Protein AF-A0AAV6HWD7-F1 (afdb_monomer_lite)

Structure (mmCIF, N/CA/C/O backbone):
data_AF-A0AAV6HWD7-F1
#
_entry.id   AF-A0AAV6HWD7-F1
#
loop_
_atom_site.group_PDB
_atom_site.id
_atom_site.type_symbol
_atom_site.label_atom_id
_atom_site.label_alt_id
_atom_site.label_comp_id
_atom_site.label_asym_id
_atom_site.label_entity_id
_atom_site.label_seq_id
_atom_site.pdbx_PDB_ins_code
_atom_site.Cartn_x
_atom_site.Cartn_y
_atom_site.Cartn_z
_atom_site.occupancy
_atom_site.B_iso_or_equiv
_atom_site.auth_seq_id
_atom_site.auth_comp_id
_atom_site.auth_asym_id
_atom_site.auth_atom_id
_atom_site.pdbx_PDB_model_num
ATOM 1 N N . MET A 1 1 ? 9.303 -5.066 11.537 1.00 75.06 1 MET A N 1
ATOM 2 C CA . MET A 1 1 ? 7.908 -4.713 11.877 1.00 75.06 1 MET A CA 1
ATOM 3 C C . MET A 1 1 ? 7.907 -3.256 12.299 1.00 75.06 1 MET A C 1
ATOM 5 O O . MET A 1 1 ? 8.746 -2.898 13.115 1.00 75.06 1 MET A O 1
ATOM 9 N N . HIS A 1 2 ? 7.050 -2.422 11.713 1.00 86.19 2 HIS A N 1
ATOM 10 C CA . HIS A 1 2 ? 6.925 -1.009 12.082 1.00 86.19 2 HIS A CA 1
ATOM 11 C C . HIS A 1 2 ? 5.547 -0.790 12.700 1.00 86.19 2 HIS A C 1
ATOM 13 O O . HIS A 1 2 ? 4.550 -1.207 12.116 1.00 86.19 2 HIS A O 1
ATOM 19 N N . MET A 1 3 ? 5.499 -0.164 13.875 1.00 91.44 3 MET A N 1
ATOM 20 C CA . MET A 1 3 ? 4.248 0.283 14.484 1.00 91.44 3 MET A CA 1
ATOM 21 C C . MET A 1 3 ? 3.979 1.714 14.029 1.00 91.44 3 MET A C 1
ATOM 23 O O . MET A 1 3 ? 4.855 2.568 14.156 1.00 91.44 3 MET A O 1
ATOM 27 N N . LEU A 1 4 ? 2.789 1.954 13.486 1.00 91.44 4 LEU A N 1
ATOM 28 C CA . LEU A 1 4 ? 2.344 3.271 13.046 1.00 91.44 4 LEU A CA 1
ATOM 29 C C . LEU A 1 4 ? 1.125 3.674 13.866 1.00 91.44 4 LEU A C 1
ATOM 31 O O . LEU A 1 4 ? 0.133 2.948 13.910 1.00 91.44 4 LEU A O 1
ATOM 35 N N . ASN A 1 5 ? 1.202 4.838 14.499 1.00 91.81 5 ASN A N 1
ATOM 36 C CA . ASN A 1 5 ? 0.053 5.475 15.126 1.00 91.81 5 ASN A CA 1
ATOM 37 C C . ASN A 1 5 ? -0.808 6.170 14.067 1.00 91.81 5 ASN A C 1
ATOM 39 O O . ASN A 1 5 ? -0.361 6.439 12.949 1.00 91.81 5 ASN A O 1
ATOM 43 N N . ASN A 1 6 ? -2.046 6.503 14.432 1.00 90.12 6 ASN A N 1
ATOM 44 C CA . ASN A 1 6 ? -2.938 7.235 13.540 1.00 90.12 6 ASN A CA 1
ATOM 45 C C . ASN A 1 6 ? -2.281 8.543 13.046 1.00 90.12 6 ASN A C 1
ATOM 47 O O . ASN A 1 6 ? -1.700 9.288 13.834 1.00 90.12 6 ASN A O 1
ATOM 51 N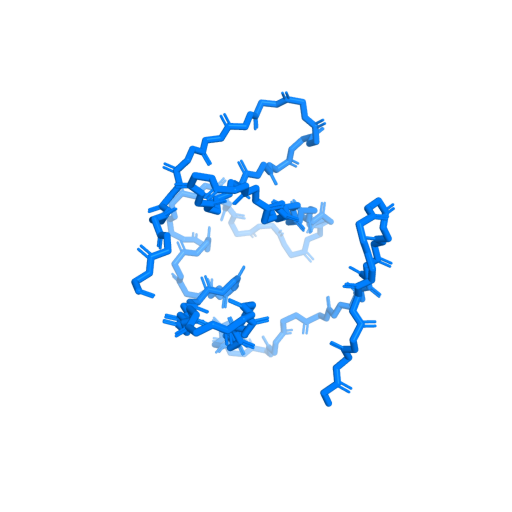 N . GLY A 1 7 ? -2.362 8.797 11.739 1.00 90.81 7 GLY A N 1
ATOM 52 C CA . GLY A 1 7 ? -1.746 9.951 11.077 1.00 90.81 7 GLY A CA 1
ATOM 53 C C . GLY A 1 7 ? -0.254 9.809 10.754 1.00 90.81 7 GLY A C 1
ATOM 54 O O . GLY A 1 7 ? 0.296 10.678 10.078 1.00 90.81 7 GLY A O 1
ATOM 55 N N . GLN A 1 8 ? 0.415 8.734 11.183 1.00 94.88 8 GLN A N 1
ATOM 56 C CA . GLN A 1 8 ? 1.807 8.486 10.807 1.00 94.88 8 GLN A CA 1
ATOM 57 C C . GLN A 1 8 ? 1.912 7.834 9.430 1.00 94.88 8 GLN A C 1
ATOM 59 O O . GLN A 1 8 ? 1.055 7.059 9.010 1.00 94.88 8 GLN A O 1
ATOM 64 N N . SER A 1 9 ? 3.010 8.131 8.738 1.00 92.56 9 SER A N 1
ATOM 65 C CA . SER A 1 9 ? 3.342 7.524 7.455 1.00 92.56 9 SER A CA 1
ATOM 66 C C . SER A 1 9 ? 4.716 6.871 7.514 1.00 92.56 9 SER A C 1
ATOM 68 O O . SER A 1 9 ? 5.622 7.329 8.209 1.00 92.56 9 SER A O 1
ATOM 70 N N . PHE A 1 10 ? 4.856 5.783 6.767 1.00 91.94 10 PHE A N 1
ATOM 71 C CA . PHE A 1 10 ? 6.126 5.127 6.508 1.00 91.94 10 PHE A CA 1
ATOM 72 C C . PHE A 1 10 ? 6.334 5.093 5.002 1.00 91.94 10 PHE A C 1
ATOM 74 O O . PHE A 1 10 ? 5.420 4.752 4.253 1.00 91.94 10 PHE A O 1
ATOM 81 N N . SER A 1 11 ? 7.531 5.459 4.560 1.00 91.00 11 SER A N 1
ATOM 82 C CA . SER A 1 11 ? 7.883 5.455 3.147 1.00 91.00 11 SER A CA 1
ATOM 83 C C . SER A 1 11 ? 9.268 4.866 2.959 1.00 91.00 11 SER A C 1
ATOM 85 O O . SER A 1 11 ? 10.152 5.001 3.804 1.00 91.00 11 SER A O 1
ATOM 87 N N . TRP A 1 12 ? 9.441 4.187 1.835 1.00 90.56 12 TRP A N 1
ATOM 88 C CA . TRP A 1 12 ? 10.724 3.682 1.393 1.00 90.56 12 T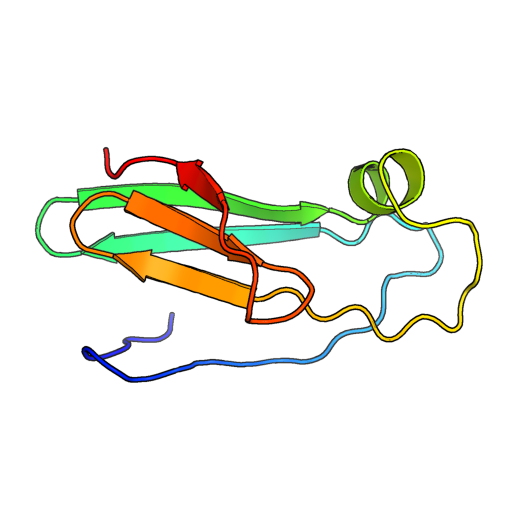RP A CA 1
ATOM 89 C C . TRP A 1 12 ? 10.775 3.757 -0.123 1.00 90.56 12 TRP A C 1
ATOM 91 O O . TRP A 1 12 ? 9.751 3.809 -0.809 1.00 90.56 12 TRP A O 1
ATOM 101 N N . ARG A 1 13 ? 11.995 3.761 -0.645 1.00 88.81 13 ARG A N 1
ATOM 102 C CA . ARG A 1 13 ? 12.264 3.771 -2.074 1.00 88.81 13 ARG A CA 1
ATOM 103 C C . ARG A 1 13 ? 13.079 2.542 -2.425 1.00 88.81 13 ARG A C 1
ATOM 105 O O . ARG A 1 13 ? 13.957 2.138 -1.669 1.00 88.81 13 ARG A O 1
ATOM 112 N N . PHE A 1 14 ? 12.780 1.954 -3.571 1.00 86.88 14 PHE A N 1
ATOM 113 C CA . PHE A 1 14 ? 13.487 0.790 -4.080 1.00 86.88 14 PHE A CA 1
ATOM 114 C C . PHE A 1 14 ? 13.589 0.865 -5.603 1.00 86.88 14 PHE A C 1
ATOM 116 O O . PHE A 1 14 ? 12.852 1.608 -6.252 1.00 86.88 14 PHE A O 1
ATOM 123 N N . THR A 1 15 ? 14.486 0.055 -6.155 1.00 84.56 15 THR A N 1
ATOM 124 C CA . THR A 1 15 ? 14.594 -0.201 -7.593 1.00 84.56 15 THR A CA 1
ATOM 125 C C . THR A 1 15 ? 14.205 -1.651 -7.846 1.00 84.56 15 THR A C 1
ATOM 127 O O . THR A 1 15 ? 14.532 -2.532 -7.047 1.00 84.56 15 THR A O 1
ATOM 130 N N . THR A 1 16 ? 13.481 -1.916 -8.931 1.00 84.25 16 THR A N 1
ATOM 131 C CA . THR A 1 16 ? 13.165 -3.292 -9.323 1.00 84.25 16 THR A CA 1
ATOM 132 C C . THR A 1 16 ? 14.431 -4.036 -9.740 1.00 84.25 16 THR A C 1
ATOM 134 O O . THR A 1 16 ? 15.358 -3.449 -10.294 1.00 84.25 16 THR A O 1
ATOM 137 N N . ASN A 1 17 ? 14.473 -5.341 -9.494 1.00 83.69 17 ASN A N 1
ATOM 138 C CA . ASN A 1 17 ? 15.562 -6.191 -9.945 1.00 83.69 17 ASN A CA 1
ATOM 139 C C . ASN A 1 17 ? 15.594 -6.262 -11.481 1.00 83.69 17 ASN A C 1
ATOM 141 O O . ASN A 1 17 ? 14.611 -5.959 -12.160 1.00 83.69 17 ASN A O 1
ATOM 145 N N . PHE A 1 18 ? 16.734 -6.698 -12.018 1.00 79.75 18 PHE A N 1
ATOM 146 C CA . PHE A 1 18 ? 16.954 -6.805 -13.462 1.00 79.75 18 PHE A CA 1
ATOM 147 C C . PHE A 1 18 ? 15.904 -7.679 -14.172 1.00 79.75 18 PHE A C 1
ATOM 149 O O . PHE A 1 18 ? 15.545 -7.419 -15.314 1.00 79.75 18 PHE A O 1
ATOM 156 N N . TRP A 1 19 ? 15.365 -8.681 -13.476 1.00 83.12 19 TRP A N 1
ATOM 157 C CA . TRP A 1 19 ? 14.403 -9.637 -14.023 1.00 83.12 19 TRP A CA 1
ATOM 158 C C . TRP A 1 19 ? 12.948 -9.148 -13.998 1.00 83.12 19 TRP A C 1
ATOM 160 O O . TRP A 1 19 ? 12.062 -9.866 -14.453 1.00 83.12 19 TRP A O 1
ATOM 170 N N . GLY A 1 20 ? 12.668 -7.962 -13.445 1.00 79.00 20 GLY A N 1
ATOM 171 C CA . GLY A 1 20 ? 11.304 -7.434 -13.336 1.00 79.00 20 GLY A CA 1
ATOM 172 C C . GLY A 1 20 ? 10.393 -8.251 -12.411 1.00 79.00 20 GLY A C 1
ATOM 173 O O . GLY A 1 20 ? 9.174 -8.221 -12.561 1.00 79.00 20 GLY A O 1
ATOM 174 N N . THR A 1 21 ? 10.964 -8.985 -11.454 1.00 84.94 21 THR A N 1
ATOM 175 C CA . THR A 1 21 ? 10.239 -9.881 -10.532 1.00 84.94 21 THR A CA 1
ATOM 176 C C . THR A 1 21 ? 10.151 -9.344 -9.107 1.00 84.94 21 THR A C 1
ATOM 178 O O . THR A 1 21 ? 9.689 -10.043 -8.208 1.00 84.94 21 THR A O 1
ATOM 181 N N . THR A 1 22 ? 10.584 -8.101 -8.872 1.00 87.50 22 THR A N 1
ATOM 182 C CA . THR A 1 22 ? 10.499 -7.483 -7.545 1.00 87.50 22 THR A CA 1
ATOM 183 C C . THR A 1 22 ? 9.067 -7.444 -7.039 1.00 87.50 22 THR A C 1
ATOM 185 O O . THR A 1 22 ? 8.143 -6.991 -7.719 1.00 87.50 22 THR A O 1
ATOM 188 N N . PHE A 1 23 ? 8.917 -7.881 -5.798 1.00 88.81 23 PHE A N 1
ATOM 189 C CA . PHE A 1 23 ? 7.639 -8.082 -5.158 1.00 88.81 23 PHE A CA 1
ATOM 190 C C . PHE A 1 23 ? 7.727 -7.682 -3.689 1.00 88.81 23 PHE A C 1
ATOM 192 O O . PHE A 1 23 ? 8.668 -8.066 -2.996 1.00 88.81 23 PHE A O 1
ATOM 199 N N . PHE A 1 24 ? 6.727 -6.936 -3.224 1.00 89.81 24 PHE A N 1
ATOM 200 C CA . PHE A 1 24 ? 6.553 -6.603 -1.818 1.00 89.81 24 PHE A CA 1
ATOM 201 C C . PHE A 1 24 ? 5.122 -6.904 -1.394 1.00 89.81 24 PHE A C 1
ATOM 203 O O . PHE A 1 24 ? 4.154 -6.486 -2.035 1.00 89.81 24 PHE A O 1
ATOM 210 N N . PHE A 1 25 ? 5.001 -7.583 -0.264 1.00 90.88 25 PHE A N 1
ATOM 211 C CA . PHE A 1 25 ? 3.751 -7.768 0.451 1.00 90.88 25 PHE A CA 1
ATOM 212 C C . PHE A 1 25 ? 3.878 -7.138 1.831 1.00 90.88 25 PHE A C 1
ATOM 214 O O . PHE A 1 25 ? 4.983 -6.968 2.353 1.00 90.88 25 PHE A O 1
ATOM 221 N N . CYS A 1 26 ? 2.745 -6.779 2.415 1.00 90.00 26 CYS A N 1
ATOM 222 C CA . CYS A 1 26 ? 2.704 -6.289 3.779 1.00 90.00 26 CYS A CA 1
ATOM 223 C C . CYS A 1 26 ? 1.664 -7.066 4.570 1.00 90.00 26 CYS A C 1
ATOM 225 O O . CYS A 1 26 ? 0.642 -7.494 4.033 1.00 90.00 26 CYS A O 1
ATOM 227 N N . HIS A 1 27 ? 1.967 -7.255 5.848 1.00 92.81 27 HIS A N 1
ATOM 228 C CA . HIS A 1 27 ? 1.082 -7.859 6.822 1.00 92.81 27 HIS A CA 1
ATOM 229 C C . HIS A 1 27 ? 0.702 -6.788 7.836 1.00 92.81 27 HIS A C 1
ATOM 231 O O . HIS A 1 27 ? 1.562 -6.272 8.552 1.00 92.81 27 HIS A O 1
ATOM 237 N N . PHE A 1 28 ? -0.576 -6.443 7.862 1.00 92.75 28 PHE A N 1
ATOM 238 C CA . PHE A 1 28 ? -1.143 -5.433 8.732 1.00 92.75 28 PHE A CA 1
ATOM 239 C C . PHE A 1 28 ? -1.862 -6.082 9.907 1.00 92.75 28 PHE A C 1
ATOM 241 O O . PHE A 1 28 ? -2.617 -7.041 9.743 1.00 92.75 28 PHE A O 1
ATOM 248 N N . TYR A 1 29 ? -1.640 -5.499 11.080 1.00 92.44 29 TYR A N 1
ATOM 249 C CA . TYR A 1 29 ? -2.269 -5.877 12.336 1.00 92.44 29 TYR A CA 1
ATOM 250 C C . TYR A 1 29 ? -2.895 -4.633 12.952 1.00 92.44 29 TYR A C 1
ATOM 252 O O . TYR A 1 29 ? -2.225 -3.603 13.065 1.00 92.44 29 TYR A O 1
ATOM 260 N N . TRP A 1 30 ? -4.157 -4.725 13.364 1.00 91.00 30 TRP A N 1
ATOM 261 C CA . TRP A 1 30 ? -4.834 -3.645 14.075 1.00 91.00 30 TRP A CA 1
ATOM 262 C C . TRP A 1 30 ? -5.892 -4.197 15.034 1.00 91.00 30 TRP A C 1
ATOM 264 O O . TRP A 1 30 ? -6.956 -4.651 14.621 1.00 91.00 30 TRP A O 1
ATOM 274 N N . GLY A 1 31 ? -5.593 -4.183 16.336 1.00 89.25 31 GLY A N 1
ATOM 275 C CA . GLY A 1 31 ? -6.443 -4.843 17.328 1.00 89.25 31 GLY A CA 1
ATOM 276 C C . GLY A 1 31 ? -6.541 -6.345 17.045 1.00 89.25 31 GLY A C 1
ATOM 277 O O . GLY A 1 31 ? -5.519 -7.024 16.982 1.00 89.25 31 GLY A O 1
ATOM 278 N N . SER A 1 32 ? -7.762 -6.848 16.853 1.00 90.19 32 SER A N 1
ATOM 279 C CA . SER A 1 32 ? -8.026 -8.232 16.438 1.00 90.19 32 SER A CA 1
ATOM 280 C C . SER A 1 32 ? -7.973 -8.449 14.921 1.00 90.19 32 SER A C 1
ATOM 282 O O . SER A 1 32 ? -8.036 -9.595 14.486 1.00 90.19 32 SER A O 1
ATOM 284 N N . HIS A 1 33 ? -7.874 -7.384 14.119 1.00 90.69 33 HIS A N 1
ATOM 285 C CA . HIS A 1 33 ? -7.833 -7.485 12.663 1.00 90.69 33 HIS A CA 1
ATOM 286 C C . HIS A 1 33 ? -6.449 -7.860 12.162 1.00 90.69 33 HIS A C 1
ATOM 288 O O . HIS A 1 33 ? -5.420 -7.373 12.652 1.00 90.69 33 HIS A O 1
ATOM 294 N N . ASN A 1 34 ? -6.440 -8.693 11.130 1.00 91.69 34 ASN A N 1
ATOM 295 C CA . ASN A 1 34 ? -5.229 -9.198 10.516 1.00 91.69 34 ASN A CA 1
ATOM 296 C C . ASN A 1 34 ? -5.460 -9.356 9.011 1.00 91.69 34 ASN A C 1
ATOM 298 O O . ASN A 1 34 ? -6.412 -9.994 8.570 1.00 91.69 34 ASN A O 1
ATOM 302 N N . THR A 1 35 ? -4.595 -8.755 8.201 1.00 91.69 35 THR A N 1
ATOM 303 C CA . THR A 1 35 ? -4.709 -8.834 6.743 1.00 91.69 35 THR A CA 1
ATOM 304 C C . THR A 1 35 ? -3.341 -8.736 6.095 1.00 91.69 35 THR A C 1
ATOM 306 O O . THR A 1 35 ? -2.514 -7.910 6.481 1.00 91.69 35 THR A O 1
ATOM 309 N N . ASN A 1 36 ? -3.101 -9.556 5.077 1.00 91.56 36 ASN A N 1
ATOM 310 C CA . ASN A 1 36 ? -1.902 -9.504 4.260 1.00 91.56 36 ASN A CA 1
ATOM 311 C C . ASN A 1 36 ? -2.254 -9.427 2.774 1.00 91.56 36 ASN A C 1
ATOM 313 O O . ASN A 1 36 ? -3.157 -10.101 2.287 1.00 91.56 36 ASN A O 1
ATOM 317 N N . PHE A 1 37 ? -1.530 -8.592 2.040 1.00 88.81 37 PHE A N 1
ATOM 318 C CA . PHE A 1 37 ? -1.691 -8.491 0.594 1.00 88.81 37 PHE A CA 1
ATOM 319 C C . PHE A 1 37 ? -0.453 -7.889 -0.061 1.00 88.81 37 PHE A C 1
ATOM 321 O O . PHE A 1 37 ? 0.470 -7.378 0.586 1.00 88.81 37 PHE A O 1
ATOM 328 N N . ASN A 1 38 ? -0.449 -7.966 -1.386 1.00 87.94 38 ASN A N 1
ATOM 329 C CA . ASN A 1 38 ? 0.646 -7.515 -2.225 1.00 87.94 38 ASN A CA 1
ATOM 330 C C . ASN A 1 38 ? 0.541 -6.004 -2.400 1.00 87.94 38 ASN A C 1
ATOM 332 O O . ASN A 1 38 ? -0.374 -5.515 -3.057 1.00 87.94 38 ASN A O 1
ATOM 336 N N . ILE A 1 39 ? 1.496 -5.272 -1.840 1.00 87.69 39 ILE A N 1
ATOM 337 C CA . ILE A 1 39 ? 1.549 -3.810 -1.947 1.00 87.69 39 ILE A CA 1
ATOM 338 C C . ILE A 1 39 ? 2.326 -3.353 -3.188 1.00 87.69 39 ILE A C 1
ATOM 340 O O . ILE A 1 39 ? 2.195 -2.209 -3.623 1.00 87.69 39 ILE A O 1
ATOM 344 N N . PHE A 1 40 ? 3.132 -4.244 -3.775 1.00 86.56 40 PHE A N 1
ATOM 345 C CA . PHE A 1 40 ? 3.830 -4.011 -5.033 1.00 86.56 40 PHE A CA 1
ATOM 346 C C . PHE A 1 40 ? 4.171 -5.328 -5.742 1.00 86.56 40 PHE A C 1
ATOM 348 O O . PHE A 1 40 ? 4.686 -6.262 -5.131 1.00 86.56 40 PHE A O 1
ATOM 355 N N . ASN A 1 41 ? 3.945 -5.386 -7.056 1.00 84.81 41 ASN A N 1
ATOM 356 C CA . ASN A 1 41 ? 4.345 -6.512 -7.899 1.00 84.81 41 ASN A CA 1
ATOM 357 C C . ASN A 1 41 ? 4.792 -6.033 -9.290 1.00 84.81 41 ASN A C 1
ATOM 359 O O . ASN A 1 41 ? 3.958 -5.706 -10.137 1.00 84.81 41 ASN A O 1
ATOM 363 N N . ALA A 1 42 ? 6.100 -6.044 -9.548 1.00 80.75 42 ALA A N 1
ATOM 364 C CA . ALA A 1 42 ? 6.677 -5.573 -10.806 1.00 80.75 42 ALA A CA 1
ATOM 365 C C . ALA A 1 42 ? 6.105 -6.286 -12.049 1.00 80.75 42 ALA A C 1
ATOM 367 O O . ALA A 1 42 ? 5.915 -5.649 -13.085 1.00 80.75 42 ALA A O 1
ATOM 368 N N . THR A 1 43 ? 5.743 -7.569 -11.947 1.00 73.31 43 THR A N 1
ATOM 369 C CA . THR A 1 43 ? 5.192 -8.339 -13.080 1.00 73.31 43 THR A CA 1
ATOM 370 C C . THR A 1 43 ? 3.762 -7.937 -13.453 1.00 73.31 43 THR A C 1
ATOM 372 O O . THR A 1 43 ? 3.382 -8.043 -14.616 1.00 73.31 43 THR A O 1
ATOM 375 N N . ILE A 1 44 ? 2.967 -7.457 -12.491 1.00 67.06 44 ILE A N 1
ATOM 376 C CA . ILE A 1 44 ? 1.580 -7.016 -12.721 1.00 67.06 44 ILE A CA 1
ATOM 377 C C . ILE A 1 44 ? 1.559 -5.540 -13.113 1.00 67.06 44 ILE A C 1
ATOM 379 O O . ILE A 1 44 ? 0.891 -5.161 -14.076 1.00 67.06 44 ILE A O 1
ATOM 383 N N . TYR A 1 45 ? 2.332 -4.706 -12.412 1.00 64.44 45 TYR A N 1
ATOM 384 C CA . TYR A 1 45 ? 2.382 -3.268 -12.672 1.00 64.44 45 TYR A CA 1
ATOM 385 C C . TYR A 1 45 ? 2.977 -2.941 -14.052 1.00 64.44 45 TYR A C 1
ATOM 387 O O . TYR A 1 45 ? 2.463 -2.047 -14.725 1.00 64.44 45 TYR A O 1
ATOM 395 N N . SER A 1 46 ? 3.957 -3.720 -14.530 1.00 52.47 46 SER A N 1
ATOM 396 C CA . SER A 1 46 ? 4.461 -3.630 -15.915 1.00 52.47 46 SER A CA 1
ATOM 397 C C . SER A 1 46 ? 3.420 -3.995 -16.981 1.00 52.47 46 SER A C 1
ATOM 399 O O . SER A 1 46 ? 3.546 -3.578 -18.127 1.00 52.47 46 SER A O 1
ATOM 401 N N . ARG A 1 47 ? 2.379 -4.761 -16.628 1.00 45.69 47 ARG A N 1
ATOM 402 C CA . ARG A 1 47 ? 1.354 -5.231 -17.575 1.00 45.69 47 ARG A CA 1
ATOM 403 C C . ARG A 1 47 ? 0.087 -4.384 -17.585 1.00 45.69 47 ARG A C 1
ATOM 405 O O . ARG A 1 47 ? -0.561 -4.312 -18.621 1.00 45.69 47 ARG A O 1
ATOM 412 N N . GLN A 1 48 ? -0.291 -3.774 -16.459 1.00 46.91 48 GLN A N 1
ATOM 413 C CA . GLN A 1 48 ? -1.608 -3.135 -16.329 1.00 46.91 48 GLN A CA 1
ATOM 414 C C . GLN A 1 48 ? -1.614 -1.607 -16.467 1.00 46.91 48 GLN A C 1
ATOM 416 O O . GLN A 1 48 ? -2.659 -1.063 -16.814 1.00 46.91 48 GLN A O 1
ATOM 421 N N . LYS A 1 49 ? -0.502 -0.892 -16.226 1.00 46.03 49 LYS A N 1
ATOM 422 C CA . LYS A 1 49 ? -0.490 0.590 -16.317 1.00 46.03 49 LYS A CA 1
ATOM 423 C C . LYS A 1 49 ? 0.827 1.240 -16.752 1.00 46.03 49 LYS A C 1
ATOM 425 O O . LYS A 1 49 ? 0.852 2.452 -16.943 1.00 46.03 49 LYS A O 1
ATOM 430 N N . LEU A 1 50 ? 1.919 0.491 -16.881 1.00 48.53 50 LEU A N 1
ATOM 431 C CA . LEU A 1 50 ? 3.255 1.076 -16.992 1.00 48.53 50 LEU A CA 1
ATOM 432 C C . LEU A 1 50 ? 3.975 0.471 -18.190 1.00 48.53 50 LEU A C 1
ATOM 434 O O . LEU A 1 50 ? 4.541 -0.614 -18.099 1.00 48.53 50 LEU A O 1
ATOM 438 N N . GLY A 1 51 ? 3.935 1.178 -19.322 1.00 42.31 51 GLY A N 1
ATOM 439 C CA . GLY A 1 51 ? 4.786 0.860 -20.465 1.00 42.31 51 GLY A CA 1
ATOM 440 C C . GLY A 1 51 ? 6.250 0.709 -20.034 1.00 42.31 51 GLY A C 1
ATOM 441 O O . GLY A 1 51 ? 6.667 1.301 -19.040 1.00 42.31 51 GLY A O 1
ATOM 442 N N . PHE A 1 52 ? 7.001 -0.096 -20.789 1.00 41.81 52 PHE A N 1
ATOM 443 C CA . PHE A 1 52 ? 8.412 -0.485 -20.622 1.00 41.81 52 PHE A CA 1
ATOM 444 C C . PHE A 1 52 ? 9.419 0.694 -20.603 1.00 41.81 52 PHE A C 1
ATOM 446 O O . PHE A 1 52 ? 10.434 0.669 -21.291 1.00 41.81 52 PHE A O 1
ATOM 453 N N . SER A 1 53 ? 9.171 1.764 -19.851 1.00 43.31 53 SER A N 1
ATOM 454 C CA . SER A 1 53 ? 10.124 2.853 -19.671 1.00 43.31 53 SER A CA 1
ATOM 455 C C . SER A 1 53 ? 10.750 2.750 -18.290 1.00 43.31 53 SER A C 1
ATOM 457 O O . SER A 1 53 ? 10.134 3.036 -17.264 1.00 43.31 53 SER A O 1
ATOM 459 N N . SER A 1 54 ? 12.011 2.341 -18.286 1.00 45.44 54 SER A N 1
ATOM 460 C CA . SER A 1 54 ? 12.891 2.084 -17.142 1.00 45.44 54 SER A CA 1
ATOM 461 C C . SER A 1 54 ? 13.189 3.316 -16.263 1.00 45.44 54 SER A C 1
ATOM 463 O O . SER A 1 54 ? 14.077 3.258 -15.418 1.00 45.44 54 SER A O 1
ATOM 465 N N . ILE A 1 55 ? 12.492 4.441 -16.476 1.00 46.03 55 ILE A N 1
ATOM 466 C CA . ILE A 1 55 ? 12.777 5.769 -15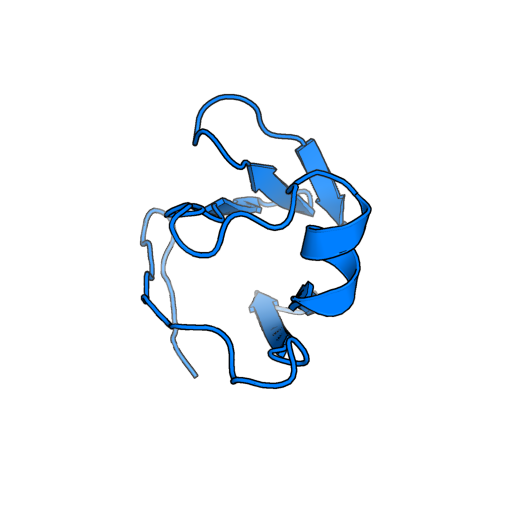.896 1.00 46.03 55 ILE A CA 1
ATOM 467 C C . ILE A 1 55 ? 11.564 6.333 -15.121 1.00 46.03 55 ILE A C 1
ATOM 469 O O . ILE A 1 55 ? 11.601 7.443 -14.596 1.00 46.03 55 ILE A O 1
ATOM 473 N N . ILE A 1 56 ? 10.462 5.590 -14.988 1.00 54.81 56 ILE A N 1
ATOM 474 C CA . ILE A 1 56 ? 9.281 6.109 -14.284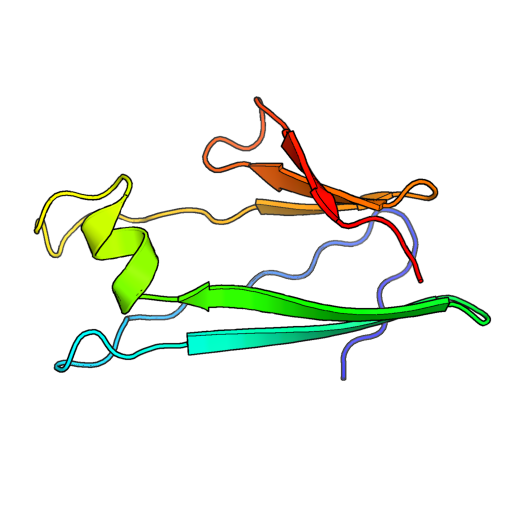 1.00 54.81 56 ILE A CA 1
ATOM 475 C C . ILE A 1 56 ? 9.470 5.968 -12.766 1.00 54.81 56 ILE A C 1
ATOM 477 O O . ILE A 1 56 ? 9.449 4.868 -12.215 1.00 54.81 56 ILE A O 1
ATOM 481 N N . HIS A 1 57 ? 9.620 7.098 -12.068 1.00 58.50 57 HIS A N 1
ATOM 482 C CA . HIS A 1 57 ? 9.428 7.161 -10.618 1.00 58.50 57 HIS A CA 1
ATOM 483 C C . HIS A 1 57 ? 7.942 6.937 -10.328 1.00 58.50 57 HIS A C 1
ATOM 485 O O . HIS A 1 57 ? 7.140 7.864 -10.425 1.00 58.50 57 HIS A O 1
ATOM 491 N N . TYR A 1 58 ? 7.568 5.702 -10.009 1.00 72.56 58 TYR A N 1
ATOM 492 C CA . TYR A 1 58 ? 6.196 5.379 -9.648 1.00 72.56 58 TYR A CA 1
ATOM 493 C C . TYR A 1 58 ? 6.010 5.511 -8.139 1.00 72.56 58 TYR A C 1
ATOM 495 O O . TYR A 1 58 ? 6.713 4.865 -7.360 1.00 72.56 58 TYR A O 1
ATOM 503 N N . ASN A 1 59 ? 5.061 6.349 -7.730 1.00 81.12 59 ASN A N 1
ATOM 504 C CA . ASN A 1 59 ? 4.674 6.450 -6.334 1.00 81.12 59 ASN A CA 1
ATOM 505 C C . ASN A 1 59 ? 3.506 5.494 -6.069 1.00 81.12 59 ASN A C 1
ATOM 507 O O . ASN A 1 59 ? 2.486 5.543 -6.752 1.00 81.12 59 ASN A O 1
ATOM 511 N N . CYS A 1 60 ? 3.664 4.633 -5.069 1.00 85.12 60 CYS A N 1
ATOM 512 C CA . CYS A 1 60 ? 2.595 3.792 -4.545 1.00 85.12 60 CYS A CA 1
ATOM 513 C C . CYS A 1 60 ? 2.177 4.357 -3.193 1.00 85.12 60 CYS A C 1
ATOM 515 O O . CYS A 1 60 ? 2.948 4.277 -2.235 1.00 85.12 60 CYS A O 1
ATOM 517 N N . TYR A 1 61 ? 0.969 4.896 -3.103 1.00 89.19 61 TYR A N 1
ATOM 518 C CA . TYR A 1 61 ? 0.408 5.362 -1.846 1.00 89.19 61 TYR A CA 1
ATOM 519 C C . TYR A 1 61 ? -0.621 4.359 -1.352 1.00 89.19 61 TYR A C 1
ATOM 521 O O . TYR A 1 61 ? -1.535 3.979 -2.080 1.00 89.19 61 TYR A O 1
ATOM 529 N N . TRP A 1 62 ? -0.470 3.951 -0.099 1.00 91.75 62 TRP A N 1
ATOM 530 C CA . TRP A 1 62 ? -1.391 3.056 0.584 1.00 91.75 62 TRP A CA 1
ATOM 531 C C . TRP A 1 62 ? -1.858 3.723 1.870 1.00 91.75 62 TRP A C 1
ATOM 533 O O . TRP A 1 62 ? -1.043 4.275 2.609 1.00 91.75 62 TRP A O 1
ATOM 543 N N . VAL A 1 63 ? -3.160 3.666 2.144 1.00 93.25 63 VAL A N 1
ATOM 544 C CA . VAL A 1 63 ? -3.748 4.182 3.385 1.00 93.25 63 VAL A CA 1
ATOM 545 C C . VAL A 1 63 ? -4.643 3.117 3.992 1.00 93.25 63 VAL A C 1
ATOM 547 O O . VAL A 1 63 ? -5.588 2.648 3.360 1.00 93.25 63 VAL A O 1
ATOM 550 N N . ALA A 1 64 ? -4.352 2.766 5.240 1.00 93.38 64 ALA A N 1
ATOM 551 C CA . ALA A 1 64 ? -5.235 1.969 6.072 1.00 93.38 64 ALA A CA 1
ATOM 552 C C . ALA A 1 64 ? -6.251 2.897 6.755 1.00 93.38 64 ALA A C 1
ATOM 554 O O . ALA A 1 64 ? -5.875 3.885 7.388 1.00 93.38 64 ALA A O 1
ATOM 555 N N . ARG A 1 65 ? -7.539 2.596 6.607 1.00 93.69 65 ARG A N 1
ATOM 556 C CA . ARG A 1 65 ? -8.672 3.296 7.231 1.00 93.69 65 ARG A CA 1
ATOM 557 C C . ARG A 1 65 ? -9.503 2.300 8.038 1.00 93.69 65 ARG A C 1
ATOM 559 O O . ARG A 1 65 ? -9.363 1.104 7.803 1.00 93.69 65 ARG A O 1
ATOM 566 N N . PRO A 1 66 ? -10.402 2.743 8.934 1.00 92.62 66 PRO A N 1
ATOM 567 C CA . PRO A 1 66 ? -11.229 1.827 9.718 1.00 92.62 66 PRO A CA 1
ATOM 568 C C . PRO A 1 66 ? -12.045 0.824 8.895 1.00 92.62 66 PRO A C 1
ATOM 570 O O . PRO A 1 66 ? -12.307 -0.280 9.353 1.00 92.62 66 PRO A O 1
ATOM 573 N N . ASP A 1 67 ? -12.426 1.188 7.673 1.00 93.25 67 ASP A N 1
ATOM 574 C CA . ASP A 1 67 ? -13.245 0.358 6.797 1.00 93.25 67 ASP A CA 1
ATOM 575 C C . ASP A 1 67 ? -12.428 -0.489 5.805 1.00 93.25 67 ASP A C 1
ATOM 577 O O . ASP A 1 67 ? -13.000 -1.345 5.131 1.00 93.25 67 ASP A O 1
ATOM 581 N N . GLY A 1 68 ? -11.116 -0.273 5.683 1.00 94.00 68 GLY A N 1
ATOM 582 C CA . GLY A 1 68 ? -10.254 -1.055 4.800 1.00 94.00 68 GLY A CA 1
ATOM 583 C C . GLY A 1 68 ? -9.033 -0.303 4.276 1.00 94.00 68 GLY A C 1
ATOM 584 O O . GLY A 1 68 ? -8.617 0.723 4.813 1.00 94.00 68 GLY A O 1
ATOM 585 N N . PHE A 1 69 ? -8.458 -0.826 3.200 1.00 94.31 69 PHE A N 1
ATOM 586 C CA . PHE A 1 69 ? -7.226 -0.349 2.588 1.00 94.31 69 PHE A CA 1
ATOM 587 C C . PHE A 1 69 ? -7.487 0.311 1.246 1.00 94.31 69 PHE A C 1
ATOM 589 O O . PHE A 1 69 ? -8.182 -0.230 0.382 1.00 94.31 69 PHE A O 1
ATOM 596 N N . TYR A 1 70 ? -6.862 1.468 1.076 1.00 93.19 70 TYR A N 1
ATOM 597 C CA . TYR A 1 70 ? -6.980 2.303 -0.102 1.00 93.19 70 TYR A CA 1
ATOM 598 C C . TYR A 1 70 ? -5.631 2.437 -0.794 1.00 93.19 70 TYR A C 1
ATOM 600 O O . TYR A 1 70 ? -4.597 2.526 -0.129 1.00 93.19 70 TYR A O 1
ATOM 608 N N . PHE A 1 71 ? -5.658 2.506 -2.119 1.00 90.25 71 PHE A N 1
ATOM 609 C CA . PHE A 1 71 ? -4.491 2.718 -2.963 1.00 90.25 71 PHE A CA 1
ATOM 610 C C . PHE A 1 71 ? -4.649 3.976 -3.809 1.00 90.25 71 PHE A C 1
ATOM 612 O O . PHE A 1 71 ? -5.752 4.320 -4.238 1.00 90.25 71 PHE A O 1
ATOM 619 N N . SER A 1 72 ? -3.528 4.635 -4.074 1.00 87.00 72 SER A N 1
ATOM 620 C CA . SER A 1 72 ? -3.428 5.751 -5.000 1.00 87.00 72 SER A CA 1
ATOM 621 C C . SER A 1 72 ? -2.049 5.773 -5.655 1.00 87.0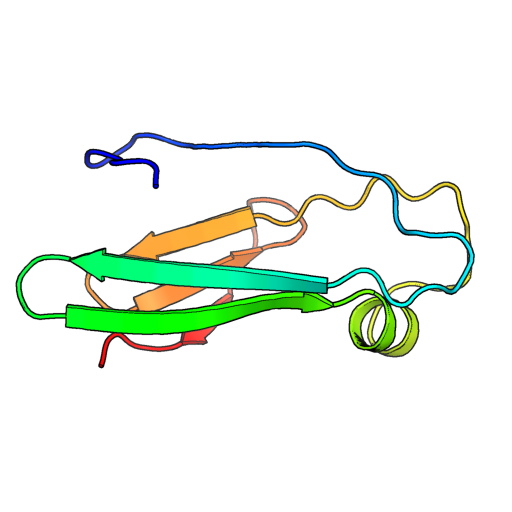0 72 SER A C 1
ATOM 623 O O . SER A 1 72 ? -1.045 5.408 -5.042 1.00 87.00 72 SER A O 1
ATOM 625 N N . ASN A 1 73 ? -1.984 6.228 -6.903 1.00 85.19 73 ASN A N 1
ATOM 626 C CA . ASN A 1 73 ? -0.733 6.463 -7.628 1.00 85.19 73 ASN A CA 1
ATOM 627 C C . ASN A 1 73 ? -0.376 7.957 -7.753 1.00 85.19 73 ASN A C 1
ATOM 629 O O . ASN A 1 73 ? 0.731 8.294 -8.167 1.00 85.19 73 ASN A O 1
ATOM 633 N N . ASP A 1 74 ? -1.299 8.848 -7.385 1.00 84.69 74 ASP A N 1
ATOM 634 C CA . ASP A 1 74 ? -1.177 10.306 -7.485 1.00 84.69 74 ASP A CA 1
ATOM 635 C C . ASP A 1 74 ? -1.378 11.025 -6.134 1.00 84.69 74 ASP A C 1
ATOM 637 O O . ASP A 1 74 ? -1.280 12.251 -6.067 1.00 84.69 74 ASP A O 1
ATOM 641 N N . ASN A 1 75 ? -1.645 10.267 -5.063 1.00 88.19 75 ASN A N 1
ATOM 642 C CA . ASN A 1 75 ? -1.998 10.738 -3.720 1.00 88.19 75 ASN A CA 1
ATOM 643 C C . ASN A 1 75 ? -3.271 11.610 -3.673 1.00 88.19 75 ASN A C 1
ATOM 645 O O . ASN A 1 75 ? -3.466 12.382 -2.732 1.00 88.19 75 ASN A O 1
ATOM 649 N N . LYS A 1 76 ? -4.132 11.522 -4.692 1.00 90.31 76 LYS A N 1
ATOM 650 C CA . LYS A 1 76 ? -5.359 12.325 -4.830 1.00 90.31 76 LYS A CA 1
ATOM 651 C C . LYS A 1 76 ? -6.573 11.436 -5.063 1.00 90.31 76 LYS A C 1
ATOM 653 O O . LYS A 1 76 ? -7.580 11.574 -4.372 1.00 90.31 76 LYS A O 1
ATOM 658 N N . SER A 1 77 ? -6.455 10.516 -6.009 1.00 89.19 77 SER A N 1
ATOM 659 C CA . SER A 1 77 ? -7.493 9.577 -6.411 1.00 89.19 77 SER A CA 1
ATOM 660 C C . SER A 1 77 ? -7.296 8.278 -5.638 1.00 89.19 77 SER A C 1
ATOM 662 O O . SER A 1 77 ? -6.290 7.595 -5.832 1.00 89.19 77 SER A O 1
ATOM 664 N N . TRP A 1 78 ? -8.226 7.958 -4.739 1.00 91.00 78 TRP A N 1
ATOM 665 C CA . TRP A 1 78 ? -8.122 6.809 -3.839 1.00 91.00 78 TRP A CA 1
ATOM 666 C C . TRP A 1 78 ? -9.165 5.752 -4.170 1.00 91.00 78 TRP A C 1
ATOM 668 O O . TRP A 1 78 ? -10.362 6.033 -4.154 1.00 91.00 78 TRP A O 1
ATOM 678 N N . GLU A 1 79 ? -8.709 4.526 -4.395 1.00 91.00 79 GLU A N 1
ATOM 679 C CA . GLU A 1 79 ? -9.559 3.361 -4.626 1.00 91.00 79 GLU A CA 1
ATOM 680 C C . GLU A 1 79 ? -9.464 2.412 -3.435 1.00 91.00 79 GLU A C 1
ATOM 682 O O . GLU A 1 79 ? -8.366 2.119 -2.961 1.00 91.00 79 GLU A O 1
ATOM 687 N N . LYS A 1 80 ? -10.606 1.929 -2.942 1.00 92.50 80 LYS A N 1
ATOM 688 C CA . LYS A 1 80 ? -10.641 0.902 -1.899 1.00 92.50 80 LYS A CA 1
ATOM 689 C C . LYS A 1 80 ? -10.384 -0.461 -2.533 1.00 92.50 80 LYS A C 1
ATOM 691 O O . LYS A 1 80 ? -11.182 -0.903 -3.351 1.00 92.50 80 LYS A O 1
ATOM 696 N N . ILE A 1 81 ? -9.305 -1.130 -2.135 1.00 89.38 81 ILE A N 1
ATOM 697 C CA . ILE A 1 81 ? -8.890 -2.406 -2.743 1.00 89.38 81 ILE A CA 1
ATOM 698 C C . ILE A 1 81 ? -9.179 -3.597 -1.823 1.00 89.38 81 ILE A C 1
ATOM 700 O O . ILE A 1 81 ? -9.531 -4.675 -2.297 1.00 89.38 81 ILE A O 1
ATOM 704 N N . HIS A 1 82 ? -9.080 -3.412 -0.503 1.00 88.88 82 HIS A N 1
ATOM 705 C CA . HIS A 1 82 ? -9.303 -4.484 0.470 1.00 88.88 82 HIS A CA 1
ATOM 706 C C . HIS A 1 82 ? -10.105 -3.993 1.678 1.00 88.88 82 HIS A C 1
ATOM 708 O O . HIS A 1 82 ? -10.008 -2.831 2.064 1.00 88.88 82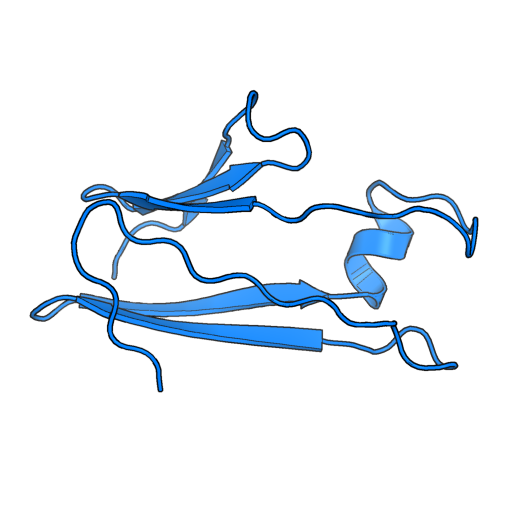 HIS A O 1
ATOM 714 N N . ASN A 1 83 ? -10.876 -4.886 2.295 1.00 92.50 83 ASN A N 1
ATOM 715 C CA . ASN A 1 83 ? -11.437 -4.675 3.631 1.00 92.50 83 ASN A CA 1
ATOM 716 C C . ASN A 1 83 ? -10.472 -5.235 4.682 1.00 92.50 83 ASN A C 1
ATOM 718 O O . ASN A 1 83 ? -9.600 -6.041 4.355 1.00 92.50 83 ASN A O 1
ATOM 722 N N . TRP A 1 84 ? -10.653 -4.838 5.938 1.00 90.06 84 TRP A N 1
ATOM 723 C CA . TRP A 1 84 ? -10.129 -5.636 7.043 1.00 90.06 84 TRP A CA 1
ATOM 724 C C . TRP A 1 84 ? -10.831 -6.995 7.084 1.00 90.06 84 TRP A C 1
ATOM 726 O O . TRP A 1 84 ? -12.009 -7.096 6.726 1.00 90.06 84 TRP A O 1
ATOM 736 N N . ILE A 1 85 ? -10.093 -8.012 7.522 1.00 84.38 85 ILE A N 1
ATOM 737 C CA . ILE A 1 85 ? -10.590 -9.358 7.827 1.00 84.38 85 ILE A CA 1
ATOM 738 C C . ILE A 1 85 ? -10.534 -9.556 9.344 1.00 84.38 85 ILE A C 1
ATOM 740 O O . ILE A 1 85 ? -9.611 -8.991 9.989 1.00 84.38 85 ILE A O 1
#

InterPro domains:
  IPR010264 Plant self-incompatibility S1 [PF05938] (2-84)
  IPR010264 Plant self-incompatibility S1 [PTHR31232] (2-75)

Sequence (85 aa):
MHMLNNGQSFSWRFTTNFWGTTFFFCHFYWGSHNTNFNIFNATIYSRQKLGFSSIIHYNCYWVARPDGFYFSNDNKSWEKIHNWI

Foldseek 3Di:
DDDDDPPDDDDDDDAADPVQADWDKDWDDDPPWTDIDTQDGSVVCCPPPDPPDSPDPFDWDWDADQQAIWIDRVVPDIDGDGGID

pLDDT: mean 82.22, std 15.19, range [41.81, 94.88]

Organism: NCBI:txid479676

Secondary structure (DSSP, 8-state):
-----TT----------TTS--EEEEEEEETTEEEEEEEEEHHHHHHHT--S-TT-----EEEEETTEEEEESSSSS-EEEE---

Radius of gyration: 13.94 Å; chains: 1; bounding box: 30×22×38 Å